Protein AF-H3C816-F1 (afdb_monomer)

Sequence (123 aa):
WTREAGAGLSIAVEGPSKAEIAFEDRKDGSSGVSYIVQEPGDYEVSIRFNDEHIPDSPFIVPVASPSDDARRLTVASLQESGLKVNQPASFAVSLNGAKGMIDAKVHSPSGALEECCITEIDQ

Foldseek 3Di:
DDPDPPFFKDKDKDDDFDWDKDWDDPVPPDIDIDIDGDDFAWIFIFMDGRNHGDPPPRDIDGGDDDDCQVVQKDKAQDDPDDDDPPDDRDIDIDSNPRDDDDFDWDQDPVRDIDGDDDDDDDD

Radius of gyration: 18.48 Å; Cα contacts (8 Å, |Δi|>4): 165; chains: 1; bounding box: 47×26×41 Å

Secondary structure (DSSP, 8-state):
------S-EEEEEESSS--EEEEEE-SSS-EEEEEE-SS-EEEEEEEEETTEEPTTPSEEEEEPPP-TTGGG-EEES--SS-PPTTS----EEE-TT--S----EEE-TTS-EEE--------

Mean predicted aligned error: 9.65 Å

pLDDT: mean 82.83, std 11.96, range [32.69, 95.44]

Structure (mmCIF, N/CA/C/O backbone):
data_AF-H3C816-F1
#
_entry.id   AF-H3C816-F1
#
loop_
_atom_site.group_PDB
_atom_site.id
_atom_site.type_symbol
_atom_site.label_atom_id
_atom_site.label_alt_id
_atom_site.label_comp_id
_atom_site.label_asym_id
_atom_site.label_entity_id
_atom_site.label_seq_id
_atom_site.pdbx_PDB_ins_code
_atom_site.Cartn_x
_atom_site.Cartn_y
_atom_site.Cartn_z
_atom_site.occupancy
_atom_site.B_iso_or_equiv
_atom_site.auth_seq_id
_atom_site.auth_comp_id
_atom_site.auth_asym_id
_atom_site.auth_atom_id
_atom_site.pdbx_PDB_model_num
ATOM 1 N N . TRP A 1 1 ? 25.636 14.702 -9.732 1.00 32.69 1 TRP A N 1
ATOM 2 C CA . TRP A 1 1 ? 26.264 13.882 -10.783 1.00 32.69 1 TRP A CA 1
ATOM 3 C C . TRP A 1 1 ? 26.479 12.485 -10.222 1.00 32.69 1 TRP A C 1
ATOM 5 O O . TRP A 1 1 ? 27.480 12.264 -9.557 1.00 32.69 1 TRP A O 1
ATOM 15 N N . THR A 1 2 ? 25.534 11.567 -10.420 1.00 41.78 2 THR A N 1
ATOM 16 C CA . THR A 1 2 ? 25.737 10.133 -10.163 1.00 41.78 2 THR A CA 1
ATOM 17 C C . THR A 1 2 ? 25.956 9.460 -11.507 1.00 41.78 2 THR A C 1
ATOM 19 O O . THR A 1 2 ? 25.047 9.257 -12.305 1.00 41.78 2 THR A O 1
ATOM 22 N N . ARG A 1 3 ? 27.239 9.263 -11.783 1.00 40.81 3 ARG A N 1
ATOM 23 C CA . ARG A 1 3 ? 27.804 8.674 -12.984 1.00 40.81 3 ARG A CA 1
ATOM 24 C C . ARG A 1 3 ? 27.809 7.158 -12.776 1.00 40.81 3 ARG A C 1
ATOM 26 O O . ARG A 1 3 ? 28.491 6.685 -11.878 1.00 40.81 3 ARG A O 1
ATOM 33 N N . GLU A 1 4 ? 27.023 6.459 -13.589 1.00 45.78 4 GLU A N 1
ATOM 34 C CA . GLU A 1 4 ? 27.225 5.053 -13.970 1.00 45.78 4 GLU A CA 1
ATOM 35 C C . GLU A 1 4 ? 27.201 4.016 -12.830 1.00 45.78 4 GLU A C 1
ATOM 37 O O . GLU A 1 4 ? 28.207 3.394 -12.506 1.00 45.78 4 GLU A O 1
ATOM 42 N N . ALA A 1 5 ? 26.009 3.750 -12.291 1.00 41.66 5 ALA A N 1
ATOM 43 C CA . ALA A 1 5 ? 25.658 2.393 -11.876 1.00 41.66 5 ALA A CA 1
ATOM 44 C C . ALA A 1 5 ? 24.838 1.790 -13.025 1.00 41.66 5 ALA A C 1
ATOM 46 O O . ALA A 1 5 ? 23.678 2.149 -13.222 1.00 41.66 5 ALA A O 1
ATOM 47 N N . GLY A 1 6 ? 25.477 0.975 -13.865 1.00 43.09 6 GLY A N 1
ATOM 48 C CA . GLY A 1 6 ? 24.766 0.205 -14.883 1.00 43.09 6 GLY A CA 1
ATOM 49 C C . GLY A 1 6 ? 23.752 -0.718 -14.210 1.00 43.09 6 GLY A C 1
ATOM 50 O O . GLY A 1 6 ? 24.102 -1.317 -13.202 1.00 43.09 6 GLY A O 1
ATOM 51 N N . ALA A 1 7 ? 22.535 -0.757 -14.765 1.00 61.28 7 ALA A N 1
ATOM 52 C CA . ALA A 1 7 ? 21.445 -1.713 -14.536 1.00 61.28 7 ALA A CA 1
ATOM 53 C C . ALA A 1 7 ? 21.276 -2.227 -13.091 1.00 61.28 7 ALA A C 1
ATOM 55 O O . ALA A 1 7 ? 22.078 -2.996 -12.577 1.00 61.28 7 ALA A O 1
ATOM 56 N N . GLY A 1 8 ? 20.190 -1.824 -12.434 1.00 68.19 8 GLY A N 1
ATOM 57 C CA . GLY A 1 8 ? 19.870 -2.331 -11.104 1.00 68.19 8 GLY A CA 1
ATOM 58 C C . GLY A 1 8 ? 18.395 -2.602 -10.976 1.00 68.19 8 GLY A C 1
ATOM 59 O O . GLY A 1 8 ? 17.994 -3.736 -11.129 1.00 68.19 8 GLY A O 1
ATOM 60 N N . LEU A 1 9 ? 17.587 -1.568 -10.751 1.00 77.19 9 LEU A N 1
ATOM 61 C CA . LEU A 1 9 ? 16.152 -1.689 -10.506 1.00 77.19 9 LEU A CA 1
ATOM 62 C C . LEU A 1 9 ? 15.382 -0.744 -11.440 1.00 77.19 9 LEU A C 1
ATOM 64 O O . LEU A 1 9 ? 15.696 0.445 -11.494 1.00 77.19 9 LEU A O 1
ATOM 68 N N . SER A 1 10 ? 14.387 -1.248 -12.167 1.00 85.06 10 SER A N 1
ATOM 69 C CA . SER A 1 10 ? 13.478 -0.448 -12.993 1.00 85.06 10 SER A CA 1
ATOM 70 C C . SER A 1 10 ? 12.028 -0.672 -12.579 1.00 85.06 10 SER A C 1
ATOM 72 O O . SER A 1 10 ? 11.651 -1.762 -12.148 1.00 85.06 10 SER A O 1
ATOM 74 N N . ILE A 1 11 ? 11.227 0.395 -12.656 1.00 86.88 11 ILE A N 1
ATOM 75 C CA . ILE A 1 11 ? 9.825 0.397 -12.235 1.00 86.88 11 ILE A CA 1
ATOM 76 C C . ILE A 1 11 ? 8.987 1.030 -13.335 1.00 86.88 11 ILE A C 1
ATOM 78 O O . ILE A 1 11 ? 9.298 2.128 -13.801 1.00 86.88 11 ILE A O 1
ATOM 82 N N . ALA A 1 12 ? 7.931 0.335 -13.735 1.00 90.38 12 ALA A N 1
ATOM 83 C CA . ALA A 1 12 ? 6.939 0.805 -14.686 1.00 90.38 12 ALA A CA 1
ATOM 84 C C . ALA A 1 12 ? 5.543 0.618 -14.091 1.00 90.38 12 ALA A C 1
ATOM 86 O O . ALA A 1 12 ? 5.283 -0.374 -13.414 1.00 90.38 12 ALA A O 1
ATOM 87 N N . VAL A 1 13 ? 4.664 1.585 -14.336 1.00 93.19 13 VAL A N 1
ATOM 88 C CA . VAL A 1 13 ? 3.260 1.527 -13.929 1.00 93.19 13 VAL A CA 1
ATOM 89 C C . VAL A 1 13 ? 2.422 1.725 -15.181 1.00 93.19 13 VAL A C 1
ATOM 91 O O . VAL A 1 13 ? 2.501 2.779 -15.816 1.00 93.19 13 VAL A O 1
ATOM 94 N N . GLU A 1 14 ? 1.651 0.708 -15.542 1.00 94.12 14 GLU A N 1
ATOM 95 C CA . GLU A 1 14 ? 0.775 0.697 -16.711 1.00 94.12 14 GLU A CA 1
ATOM 96 C C . GLU A 1 14 ? -0.680 0.594 -16.258 1.00 94.12 14 GLU A C 1
ATOM 98 O O . GLU A 1 14 ? -0.996 -0.124 -15.316 1.00 94.12 14 GLU A O 1
ATOM 103 N N . GLY A 1 15 ? -1.581 1.337 -16.894 1.00 94.62 15 GLY A N 1
ATOM 104 C CA . GLY A 1 15 ? -2.984 1.337 -16.501 1.00 94.62 15 GLY A CA 1
ATOM 105 C C . GLY A 1 15 ? -3.786 2.475 -17.132 1.00 94.62 15 GLY A C 1
ATOM 106 O O . GLY A 1 15 ? -3.315 3.102 -18.086 1.00 94.62 15 GLY A O 1
ATOM 107 N N . PRO A 1 16 ? -4.994 2.746 -16.604 1.00 94.50 16 PRO A N 1
ATOM 108 C CA . PRO A 1 16 ? -5.930 3.733 -17.148 1.00 94.50 16 PRO A CA 1
ATOM 109 C C . PRO A 1 16 ? -5.366 5.152 -17.284 1.00 94.50 16 PRO A C 1
ATOM 111 O O . PRO A 1 16 ? -5.675 5.850 -18.246 1.00 94.50 16 PRO A O 1
ATOM 114 N N . SER A 1 17 ? -4.498 5.574 -16.359 1.00 95.44 17 SER A N 1
ATOM 115 C CA . SER A 1 17 ? -3.859 6.892 -16.397 1.00 95.44 17 SER A CA 1
ATOM 116 C C . SER A 1 17 ? -2.346 6.819 -16.223 1.00 95.44 17 SER A C 1
ATOM 118 O O . SER A 1 17 ? -1.783 5.821 -15.776 1.00 95.44 17 SER A O 1
ATOM 120 N N . LYS A 1 18 ? -1.656 7.905 -16.580 1.00 91.38 18 LYS A N 1
ATOM 121 C CA . LYS A 1 18 ? -0.215 8.015 -16.350 1.00 91.38 18 LYS A CA 1
ATOM 122 C C . LYS A 1 18 ? 0.068 8.138 -14.851 1.00 91.38 18 LYS A C 1
ATOM 124 O O . LYS A 1 18 ? -0.491 9.013 -14.195 1.00 91.38 18 LYS A O 1
ATOM 129 N N . ALA A 1 19 ? 0.994 7.325 -14.350 1.00 91.75 19 ALA A N 1
ATOM 130 C CA . ALA A 1 19 ? 1.475 7.431 -12.980 1.00 91.75 19 ALA A CA 1
ATOM 131 C C . ALA A 1 19 ? 2.591 8.478 -12.831 1.00 91.75 19 ALA A C 1
ATOM 133 O O . ALA A 1 19 ? 3.506 8.569 -13.657 1.00 91.75 19 ALA A O 1
ATOM 134 N N . GLU A 1 20 ? 2.547 9.232 -11.738 1.00 91.06 20 GLU A N 1
ATOM 135 C CA . GLU A 1 20 ? 3.666 10.029 -11.240 1.00 91.06 20 GLU A CA 1
ATOM 136 C C . GLU A 1 20 ? 4.453 9.189 -10.237 1.00 91.06 20 GLU A C 1
ATOM 138 O O . GLU A 1 20 ? 3.911 8.814 -9.202 1.00 91.06 20 GLU A O 1
ATOM 143 N N . ILE A 1 21 ? 5.713 8.874 -10.548 1.00 87.31 21 ILE A N 1
ATOM 144 C CA . ILE A 1 21 ? 6.562 8.003 -9.723 1.00 87.31 21 ILE A CA 1
ATOM 145 C C . ILE A 1 21 ? 7.588 8.854 -8.976 1.00 87.31 21 ILE A C 1
ATOM 147 O O . ILE A 1 21 ? 8.296 9.659 -9.588 1.00 87.31 21 ILE A O 1
ATOM 151 N N . ALA A 1 22 ? 7.703 8.643 -7.668 1.00 85.19 22 ALA A N 1
ATOM 152 C CA . ALA A 1 22 ? 8.718 9.249 -6.821 1.00 85.19 22 ALA A CA 1
ATOM 153 C C . ALA A 1 22 ? 9.565 8.175 -6.129 1.00 85.19 22 ALA A C 1
ATOM 155 O O . ALA A 1 22 ? 9.068 7.128 -5.713 1.00 85.19 22 ALA A O 1
ATOM 156 N N . PHE A 1 23 ? 10.861 8.459 -6.007 1.00 82.38 23 PHE A N 1
ATOM 157 C CA . PHE A 1 23 ? 11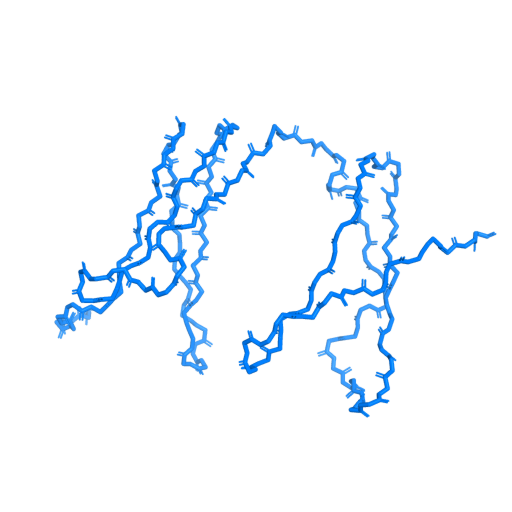.842 7.586 -5.371 1.00 82.38 23 PHE A CA 1
ATOM 158 C C . PHE A 1 23 ? 12.342 8.235 -4.082 1.00 82.38 23 PHE A C 1
ATOM 160 O O . PHE A 1 23 ? 12.716 9.409 -4.075 1.00 82.38 23 PHE A O 1
ATOM 167 N N . GLU A 1 24 ? 12.373 7.458 -3.007 1.00 81.19 24 GLU A N 1
ATOM 168 C CA . GLU A 1 24 ? 12.866 7.858 -1.695 1.00 81.19 24 GLU A CA 1
ATOM 169 C C . GLU A 1 24 ? 14.042 6.961 -1.295 1.00 81.19 24 GLU A C 1
ATOM 171 O O . GLU A 1 24 ? 13.892 5.753 -1.128 1.00 81.19 24 GLU A O 1
ATOM 176 N N . ASP A 1 25 ? 15.222 7.551 -1.111 1.00 76.06 25 ASP A N 1
ATOM 177 C CA . ASP A 1 25 ? 16.358 6.852 -0.507 1.00 76.06 25 ASP A CA 1
ATOM 178 C C . ASP A 1 25 ? 16.277 6.985 1.017 1.00 76.06 25 ASP A C 1
ATOM 180 O O . ASP A 1 25 ? 16.450 8.077 1.571 1.00 76.06 25 ASP A O 1
ATOM 184 N N . ARG A 1 26 ? 16.005 5.867 1.696 1.00 74.69 26 ARG A N 1
ATOM 185 C CA . ARG A 1 26 ? 15.808 5.825 3.150 1.00 74.69 26 ARG A CA 1
ATOM 186 C C . ARG A 1 26 ? 17.115 5.748 3.937 1.00 74.69 26 ARG A C 1
ATOM 188 O O . ARG A 1 26 ? 17.082 5.811 5.163 1.00 74.69 26 ARG A O 1
ATOM 195 N N . LYS A 1 27 ? 18.277 5.692 3.265 1.00 73.25 27 LYS A N 1
ATOM 196 C CA . LYS A 1 27 ? 19.628 5.667 3.871 1.00 73.25 27 LYS A CA 1
ATOM 197 C C . LYS A 1 27 ? 19.872 4.537 4.884 1.00 73.25 27 LYS A C 1
ATOM 199 O O . LYS A 1 27 ? 20.889 4.545 5.574 1.00 73.25 27 LYS A O 1
ATOM 204 N N . ASP A 1 28 ? 18.976 3.561 4.953 1.00 72.69 28 ASP A N 1
ATOM 205 C CA . ASP A 1 28 ? 19.058 2.340 5.759 1.00 72.69 28 ASP A CA 1
ATOM 206 C C . ASP A 1 28 ? 19.370 1.100 4.898 1.00 72.69 28 ASP A C 1
ATOM 208 O O . ASP A 1 28 ? 19.403 -0.022 5.396 1.00 72.69 28 ASP A O 1
ATOM 212 N N . GLY A 1 29 ? 19.628 1.310 3.602 1.00 65.62 29 GLY A N 1
ATOM 213 C CA . GLY A 1 29 ? 19.838 0.257 2.609 1.00 65.62 29 GLY A CA 1
ATOM 214 C C . GLY A 1 29 ? 18.573 -0.137 1.843 1.00 65.62 29 GLY A C 1
ATOM 215 O O . GLY A 1 29 ? 18.676 -0.923 0.904 1.00 65.62 29 GLY A O 1
ATOM 216 N N . SER A 1 30 ? 17.406 0.419 2.189 1.00 71.56 30 SER A N 1
ATOM 217 C CA . SER A 1 30 ? 16.159 0.271 1.435 1.00 71.56 30 SER A CA 1
ATOM 218 C C . SER A 1 30 ? 15.872 1.490 0.546 1.00 71.56 30 SER A C 1
ATOM 220 O O . SER A 1 30 ? 16.313 2.610 0.811 1.00 71.56 30 SER A O 1
ATOM 222 N N . SER A 1 31 ? 15.124 1.277 -0.538 1.00 72.38 31 SER A N 1
ATOM 223 C CA . SER A 1 31 ? 14.591 2.349 -1.387 1.00 72.38 31 SER A CA 1
ATOM 224 C C . SER A 1 31 ? 13.069 2.294 -1.366 1.00 72.38 31 SER A C 1
ATOM 226 O O . SER A 1 31 ? 12.473 1.263 -1.671 1.00 72.38 31 SER A O 1
ATOM 228 N N . GLY A 1 32 ? 12.442 3.401 -0.982 1.00 77.38 32 GLY A N 1
ATOM 229 C CA . GLY A 1 32 ? 11.005 3.603 -1.077 1.00 77.38 32 GLY A CA 1
ATOM 230 C C . GLY A 1 32 ? 10.621 4.071 -2.476 1.00 77.38 32 GLY A C 1
ATOM 231 O O . GLY A 1 32 ? 11.335 4.850 -3.107 1.00 77.38 32 GLY A O 1
ATOM 232 N N . VAL A 1 33 ? 9.480 3.602 -2.964 1.00 83.12 33 VAL A N 1
ATOM 233 C CA . VAL A 1 33 ? 8.908 4.035 -4.240 1.00 83.12 33 VAL A CA 1
ATOM 234 C C . VAL A 1 33 ? 7.441 4.324 -3.999 1.00 83.12 33 VAL A C 1
ATOM 236 O O . VAL A 1 33 ? 6.740 3.511 -3.397 1.00 83.12 33 VAL A O 1
ATOM 239 N N . SER A 1 34 ? 6.977 5.474 -4.465 1.00 86.31 34 SER A N 1
ATOM 240 C CA . SER A 1 34 ? 5.564 5.830 -4.460 1.00 86.31 34 SER A CA 1
ATOM 241 C C . SER A 1 34 ? 5.106 6.166 -5.871 1.00 86.31 34 SER A C 1
ATOM 243 O O . SER A 1 34 ? 5.875 6.667 -6.692 1.00 86.31 34 SER A O 1
ATOM 245 N N . TYR A 1 35 ? 3.845 5.860 -6.159 1.00 86.56 35 TYR A N 1
ATOM 246 C CA . TYR A 1 35 ? 3.188 6.225 -7.405 1.00 86.56 35 TYR A CA 1
ATOM 247 C C . TYR A 1 35 ? 1.850 6.897 -7.104 1.00 86.56 35 TYR A C 1
ATOM 249 O O . TYR A 1 35 ? 1.157 6.532 -6.153 1.00 86.56 35 TYR A O 1
ATOM 257 N N . ILE A 1 36 ? 1.492 7.887 -7.914 1.00 88.94 36 ILE A N 1
ATOM 258 C CA . ILE A 1 36 ? 0.205 8.582 -7.849 1.00 88.94 36 ILE A CA 1
ATOM 259 C C . ILE A 1 36 ? -0.459 8.473 -9.218 1.00 88.94 36 ILE A C 1
ATOM 261 O O . ILE A 1 36 ? 0.156 8.791 -10.233 1.00 88.94 36 ILE A O 1
ATOM 265 N N . VAL A 1 37 ? -1.714 8.027 -9.240 1.00 91.62 37 VAL A N 1
ATOM 266 C CA . VAL A 1 37 ? -2.542 7.885 -10.447 1.00 91.62 37 VAL A CA 1
ATOM 267 C C . VAL A 1 37 ? -3.853 8.651 -10.273 1.00 91.62 37 VAL A C 1
ATOM 269 O O . VAL A 1 37 ? -4.280 8.898 -9.145 1.00 91.62 37 VAL A O 1
ATOM 272 N N . GLN A 1 38 ? -4.476 9.060 -11.380 1.00 89.81 38 GLN A N 1
ATOM 273 C CA . GLN A 1 38 ? -5.645 9.954 -11.352 1.00 89.81 38 GLN A CA 1
ATOM 274 C C . GLN A 1 38 ? -6.964 9.247 -11.669 1.00 89.81 38 GLN A C 1
ATOM 276 O O . GLN A 1 38 ? -8.016 9.701 -11.219 1.00 89.81 38 GLN A O 1
ATOM 281 N N . GLU A 1 39 ? -6.921 8.146 -12.421 1.00 93.00 39 GLU A N 1
ATOM 282 C CA . GLU A 1 39 ? -8.125 7.423 -12.834 1.00 93.00 39 GLU A CA 1
ATOM 283 C C . GLU A 1 39 ? -8.285 6.084 -12.100 1.00 93.00 39 GLU A C 1
ATOM 285 O O . GLU A 1 39 ? -7.295 5.373 -11.912 1.00 93.00 39 GLU A O 1
ATOM 290 N N . PRO A 1 40 ? -9.513 5.706 -11.706 1.00 92.56 40 PRO A N 1
ATOM 291 C CA . PRO A 1 40 ? -9.793 4.387 -11.146 1.00 92.56 40 PRO A CA 1
ATOM 292 C C . PRO A 1 40 ? -9.591 3.264 -12.168 1.00 92.56 40 PRO A C 1
ATOM 294 O O . PRO A 1 40 ? -9.810 3.451 -13.364 1.00 92.56 40 PRO A O 1
ATOM 297 N N . GLY A 1 41 ? -9.250 2.078 -11.677 1.00 94.25 41 GLY A N 1
ATOM 298 C CA . GLY A 1 41 ? -9.078 0.858 -12.462 1.00 94.25 41 GLY A CA 1
ATOM 299 C C . GLY A 1 41 ? -7.870 0.050 -12.005 1.00 94.25 41 GLY A C 1
ATOM 300 O O . GLY A 1 41 ? -7.218 0.394 -11.021 1.00 94.25 41 GLY A O 1
ATOM 301 N N . ASP A 1 42 ? -7.590 -1.034 -12.718 1.00 95.31 42 ASP A N 1
ATOM 302 C CA . ASP A 1 42 ? -6.477 -1.921 -12.394 1.00 95.31 42 ASP A CA 1
ATOM 303 C C . ASP A 1 42 ? -5.184 -1.401 -13.027 1.00 95.31 42 ASP A C 1
ATOM 305 O O . ASP A 1 42 ? -5.127 -1.141 -14.231 1.00 95.31 42 ASP A O 1
ATOM 309 N N . TYR A 1 43 ? -4.149 -1.248 -12.205 1.00 94.62 43 TYR A N 1
ATOM 310 C CA . TYR A 1 43 ? -2.810 -0.850 -12.626 1.00 94.62 43 TYR A CA 1
ATOM 311 C C . TYR A 1 43 ? -1.848 -2.022 -12.495 1.00 94.62 43 TYR A C 1
ATOM 313 O O . TYR A 1 43 ? -1.842 -2.722 -11.486 1.00 94.62 43 TYR A O 1
ATOM 321 N N . GLU A 1 44 ? -0.995 -2.205 -13.491 1.00 94.69 44 GLU A N 1
ATOM 322 C CA . GLU A 1 44 ? 0.108 -3.150 -13.459 1.00 94.69 44 GLU A CA 1
ATOM 323 C C . GLU A 1 44 ? 1.393 -2.423 -13.046 1.00 94.69 44 GLU A C 1
ATOM 325 O O . GLU A 1 44 ? 1.894 -1.550 -13.757 1.00 94.69 44 GLU A O 1
ATOM 330 N N . VAL A 1 45 ? 1.941 -2.784 -11.887 1.00 92.69 45 VAL A N 1
ATOM 331 C CA . VAL A 1 45 ? 3.219 -2.274 -11.386 1.00 92.69 45 VAL A CA 1
ATOM 332 C C . VAL A 1 45 ? 4.297 -3.320 -11.651 1.00 92.69 45 VAL A C 1
ATOM 334 O O . VAL A 1 45 ? 4.406 -4.333 -10.963 1.00 92.69 45 VAL A O 1
ATOM 337 N N . SER A 1 46 ? 5.121 -3.061 -12.657 1.00 91.06 46 SER A N 1
ATOM 338 C CA . SER A 1 46 ? 6.257 -3.890 -13.039 1.00 91.06 46 SER A CA 1
ATOM 339 C C . SER A 1 46 ? 7.523 -3.413 -12.335 1.00 91.06 46 SER A C 1
ATOM 341 O O . SER A 1 46 ? 7.983 -2.299 -12.572 1.00 91.06 46 SER A O 1
ATOM 343 N N . ILE A 1 47 ? 8.122 -4.275 -11.517 1.00 89.12 47 ILE A N 1
ATOM 344 C CA . ILE A 1 47 ? 9.443 -4.067 -10.908 1.00 89.12 47 ILE A CA 1
ATOM 345 C C . ILE A 1 47 ? 10.419 -5.088 -11.496 1.00 89.12 47 ILE A C 1
ATOM 347 O O . ILE A 1 47 ? 10.147 -6.293 -11.466 1.00 89.12 47 ILE A O 1
ATOM 351 N N . ARG A 1 48 ? 11.546 -4.623 -12.041 1.00 87.38 48 ARG A N 1
ATOM 352 C CA . ARG A 1 48 ? 12.571 -5.482 -12.648 1.00 87.38 48 ARG A CA 1
ATOM 353 C C . ARG A 1 48 ? 13.948 -5.205 -12.069 1.00 87.38 48 ARG A C 1
ATOM 355 O O . ARG A 1 48 ? 14.300 -4.045 -11.871 1.00 87.38 48 ARG A O 1
ATOM 362 N N . PHE A 1 49 ? 14.730 -6.256 -11.845 1.00 84.94 49 PHE A N 1
ATOM 363 C CA . PHE A 1 49 ? 16.146 -6.181 -11.522 1.00 84.94 49 PHE A CA 1
ATOM 364 C C . PHE A 1 49 ? 16.975 -6.748 -12.681 1.00 84.94 49 PHE A C 1
ATOM 366 O O . PHE A 1 49 ? 16.728 -7.871 -13.103 1.00 84.94 49 PHE A O 1
ATOM 373 N N . ASN A 1 50 ? 17.932 -5.986 -13.224 1.00 86.81 50 ASN A N 1
ATOM 374 C CA . ASN A 1 50 ? 18.678 -6.367 -14.441 1.00 86.81 50 ASN A CA 1
ATOM 375 C C . ASN A 1 50 ? 17.776 -6.803 -15.615 1.00 86.81 50 ASN A C 1
ATOM 377 O O . ASN A 1 50 ? 18.025 -7.822 -16.252 1.00 86.81 50 ASN A O 1
ATOM 381 N N . ASP A 1 51 ? 16.711 -6.038 -15.873 1.00 85.81 51 ASP A N 1
ATOM 382 C CA . ASP A 1 51 ? 15.693 -6.313 -16.902 1.00 85.81 51 ASP A CA 1
ATOM 383 C C . ASP A 1 51 ? 14.866 -7.602 -16.694 1.00 85.81 51 ASP A C 1
ATOM 385 O O . ASP A 1 51 ? 14.000 -7.915 -17.510 1.00 85.81 51 ASP A O 1
ATOM 389 N N . GLU A 1 52 ? 15.040 -8.303 -15.570 1.00 87.94 52 GLU A N 1
ATOM 390 C CA . GLU A 1 52 ? 14.254 -9.476 -15.176 1.00 87.94 52 GLU A CA 1
ATOM 391 C C . GLU A 1 52 ? 13.239 -9.118 -14.083 1.00 87.94 52 GLU A C 1
ATOM 393 O O . GLU A 1 52 ? 13.538 -8.338 -13.182 1.00 87.94 52 GLU A O 1
ATOM 398 N N . HIS A 1 53 ? 12.023 -9.666 -14.140 1.00 87.12 53 HIS A N 1
ATOM 399 C CA . HIS A 1 53 ? 11.033 -9.441 -13.084 1.00 87.12 53 HIS A CA 1
ATOM 400 C C . HIS A 1 53 ? 11.529 -10.002 -11.749 1.00 87.12 53 HIS A C 1
ATOM 402 O O . HIS A 1 53 ? 11.999 -11.136 -11.668 1.00 87.12 53 HIS A O 1
ATOM 408 N N . ILE A 1 54 ? 11.386 -9.209 -10.687 1.00 86.94 54 ILE A N 1
ATOM 409 C CA . ILE A 1 54 ? 11.534 -9.744 -9.331 1.00 86.94 54 ILE A CA 1
ATOM 410 C C . ILE A 1 54 ? 10.384 -10.730 -9.041 1.00 86.94 54 ILE A C 1
ATOM 412 O O . ILE A 1 54 ? 9.363 -10.687 -9.733 1.00 86.94 54 ILE A O 1
ATOM 416 N N . PRO A 1 55 ? 10.494 -11.593 -8.016 1.00 87.31 55 PRO A N 1
ATOM 417 C CA . PRO A 1 55 ? 9.362 -12.402 -7.575 1.00 87.31 55 PRO A CA 1
ATOM 418 C C . PRO A 1 55 ? 8.104 -11.551 -7.351 1.00 87.31 55 PRO A C 1
ATOM 420 O O . PRO A 1 55 ? 8.196 -10.419 -6.877 1.00 87.31 55 PRO A O 1
ATOM 423 N N . ASP A 1 56 ? 6.951 -12.100 -7.733 1.00 87.06 56 ASP A N 1
ATOM 424 C CA . ASP A 1 56 ? 5.616 -11.481 -7.653 1.00 87.06 56 ASP A CA 1
ATOM 425 C C . ASP A 1 56 ? 5.379 -10.256 -8.557 1.00 87.06 56 ASP A C 1
ATOM 427 O O . ASP A 1 56 ? 4.257 -9.762 -8.644 1.00 87.06 56 ASP A O 1
ATOM 431 N N . SER A 1 57 ? 6.396 -9.804 -9.294 1.00 88.88 57 SER A N 1
ATOM 432 C CA . SER A 1 57 ? 6.243 -8.809 -10.352 1.00 88.88 57 SER A CA 1
ATOM 433 C C . SER A 1 57 ? 5.767 -9.480 -11.653 1.00 88.88 57 SER A C 1
ATOM 435 O O . SER A 1 57 ? 6.342 -10.494 -12.057 1.00 88.88 57 SER A O 1
ATOM 437 N N . PRO A 1 58 ? 4.791 -8.901 -12.374 1.00 91.94 58 PRO A N 1
ATOM 438 C CA . PRO A 1 58 ? 4.138 -7.629 -12.078 1.00 91.94 58 PRO A CA 1
ATOM 439 C C . PRO A 1 58 ? 3.029 -7.731 -11.018 1.00 91.94 58 PRO A C 1
ATOM 441 O O . PRO A 1 58 ? 2.310 -8.724 -10.930 1.00 91.94 58 PRO A O 1
ATOM 444 N N . PHE A 1 59 ? 2.846 -6.648 -10.264 1.00 91.25 59 PHE A N 1
ATOM 445 C CA . PHE A 1 59 ? 1.802 -6.525 -9.249 1.00 91.25 59 PHE A CA 1
ATOM 446 C C . PHE A 1 59 ? 0.552 -5.874 -9.842 1.00 91.25 59 PHE A C 1
ATOM 448 O O . PHE A 1 59 ? 0.641 -4.796 -10.427 1.00 91.25 59 PHE A O 1
ATOM 455 N N . ILE A 1 60 ? -0.618 -6.484 -9.640 1.00 92.50 60 ILE A N 1
ATOM 456 C CA . ILE A 1 60 ? -1.901 -5.878 -10.015 1.00 92.50 60 ILE A CA 1
ATOM 457 C C . ILE A 1 60 ? -2.442 -5.073 -8.833 1.00 92.50 60 ILE A C 1
ATOM 459 O O . ILE A 1 60 ? -2.703 -5.620 -7.761 1.00 92.50 60 ILE A O 1
ATOM 463 N N . VAL A 1 61 ? -2.613 -3.771 -9.041 1.00 91.69 61 VAL A N 1
ATOM 464 C CA . VAL A 1 61 ? -3.065 -2.807 -8.039 1.00 91.69 61 VAL A CA 1
ATOM 465 C C . VAL A 1 61 ? -4.416 -2.227 -8.467 1.00 91.69 61 VAL A C 1
ATOM 467 O O . VAL A 1 61 ? -4.458 -1.351 -9.334 1.00 91.69 61 VAL A O 1
ATOM 470 N N . PRO A 1 62 ? -5.528 -2.669 -7.858 1.00 90.88 62 PRO A N 1
ATOM 471 C CA . PRO A 1 62 ? -6.831 -2.069 -8.095 1.00 90.88 62 PRO A CA 1
ATOM 472 C C . PRO A 1 62 ? -6.914 -0.701 -7.412 1.00 90.88 62 PRO A C 1
ATOM 474 O O . PRO A 1 62 ? -6.772 -0.580 -6.193 1.00 90.88 62 PRO A O 1
ATOM 477 N N . VAL A 1 63 ? -7.182 0.343 -8.191 1.00 90.19 63 VAL A N 1
ATOM 478 C CA . VAL A 1 63 ? -7.389 1.706 -7.695 1.00 90.19 63 VAL A CA 1
ATOM 479 C C . VAL A 1 63 ? -8.872 2.034 -7.760 1.00 90.19 63 VAL A C 1
ATOM 481 O O . VAL A 1 63 ? -9.472 2.114 -8.831 1.00 90.19 63 VAL A O 1
ATOM 484 N N . ALA A 1 64 ? -9.477 2.223 -6.591 1.00 86.00 64 ALA A N 1
ATOM 485 C CA . ALA A 1 64 ? -10.883 2.583 -6.481 1.00 86.00 64 ALA A CA 1
ATOM 486 C C . ALA A 1 64 ? -11.119 4.074 -6.768 1.00 86.00 64 ALA A C 1
ATOM 488 O O . ALA A 1 64 ? -10.224 4.910 -6.628 1.00 86.00 64 ALA A O 1
ATOM 489 N N . SER A 1 65 ? -12.363 4.415 -7.112 1.00 83.94 65 SER A N 1
ATOM 490 C CA . SER A 1 65 ? -12.805 5.809 -7.178 1.00 83.94 65 SER A CA 1
ATOM 491 C C . SER A 1 65 ? -12.528 6.532 -5.860 1.00 83.94 65 SER A C 1
ATOM 493 O O . SER A 1 65 ? -12.775 5.950 -4.798 1.00 83.94 65 SER A O 1
ATOM 495 N N . PRO A 1 66 ? -12.063 7.797 -5.900 1.00 73.69 66 PRO A N 1
ATOM 496 C CA . PRO A 1 66 ? -11.858 8.577 -4.691 1.00 73.69 66 PRO A CA 1
ATOM 497 C C . PRO A 1 66 ? -13.123 8.574 -3.831 1.00 73.69 66 PRO A C 1
ATOM 499 O O . PRO A 1 66 ? -14.198 8.957 -4.291 1.00 73.69 66 PRO A O 1
ATOM 502 N N . SER A 1 67 ? -12.985 8.140 -2.581 1.00 72.81 67 SER A N 1
ATOM 503 C CA . SER A 1 67 ? -14.006 8.292 -1.551 1.00 72.81 67 SER A CA 1
ATOM 504 C C . SER A 1 67 ? -13.442 9.163 -0.439 1.00 72.81 67 SER A C 1
ATOM 506 O O . SER A 1 67 ? -12.311 8.958 0.009 1.00 72.81 67 SER A O 1
ATOM 508 N N . ASP A 1 68 ? -14.239 10.118 0.035 1.00 74.38 68 ASP A N 1
ATOM 509 C CA . ASP A 1 68 ? -13.884 10.912 1.211 1.00 74.38 68 ASP A CA 1
ATOM 510 C C . ASP A 1 68 ? -13.877 10.069 2.496 1.00 74.38 68 ASP A C 1
ATOM 512 O O . ASP A 1 68 ? -13.357 10.519 3.514 1.00 74.38 68 ASP A O 1
ATOM 516 N N . ASP A 1 69 ? -14.397 8.836 2.463 1.00 78.50 69 ASP A N 1
ATOM 517 C CA . ASP A 1 69 ? -14.507 7.966 3.635 1.00 78.50 69 ASP A CA 1
ATOM 518 C C . ASP A 1 69 ? -13.142 7.611 4.238 1.00 78.50 69 ASP A C 1
ATOM 520 O O . ASP A 1 69 ? -12.955 7.749 5.446 1.00 78.50 69 ASP A O 1
ATOM 524 N N . ALA A 1 70 ? -12.149 7.246 3.421 1.00 76.62 70 ALA A N 1
ATOM 525 C CA . ALA A 1 70 ? -10.828 6.856 3.926 1.00 76.62 70 ALA A CA 1
ATOM 526 C C . ALA A 1 70 ? -10.124 7.994 4.691 1.00 76.62 70 ALA A C 1
ATOM 528 O O . ALA A 1 70 ? -9.410 7.751 5.661 1.00 76.62 70 ALA A O 1
ATOM 529 N N . ARG A 1 71 ? -10.365 9.254 4.303 1.00 81.12 71 ARG A N 1
ATOM 530 C CA . ARG A 1 71 ? -9.778 10.434 4.963 1.00 81.12 71 ARG A CA 1
ATOM 531 C C . ARG A 1 71 ? -10.389 10.734 6.328 1.00 81.12 71 ARG A C 1
ATOM 533 O O . ARG A 1 71 ? -9.841 11.543 7.071 1.00 81.12 71 ARG A O 1
ATOM 540 N N . ARG A 1 72 ? -11.528 10.123 6.655 1.00 86.00 72 ARG A N 1
ATOM 541 C CA . ARG A 1 72 ? -12.210 10.318 7.939 1.00 86.00 72 ARG A CA 1
ATOM 542 C C . ARG A 1 72 ? -11.621 9.430 9.026 1.00 86.00 72 ARG A C 1
ATOM 544 O O . ARG A 1 72 ? -11.854 9.710 10.195 1.00 86.00 72 ARG A O 1
ATOM 551 N N . LEU A 1 73 ? -10.868 8.391 8.669 1.00 88.81 73 LEU A N 1
ATOM 552 C CA . LEU A 1 73 ? -10.307 7.447 9.628 1.00 88.81 73 LEU A CA 1
ATOM 553 C C . LEU A 1 73 ? -9.297 8.132 10.557 1.00 88.81 73 LEU A C 1
ATOM 555 O O . LEU A 1 73 ? -8.423 8.869 10.104 1.00 88.81 73 LEU A O 1
ATOM 559 N N . THR A 1 74 ? -9.383 7.859 11.858 1.00 89.69 74 THR A N 1
ATOM 560 C CA . THR A 1 74 ? -8.368 8.289 12.834 1.00 89.69 74 THR A CA 1
ATOM 561 C C . THR A 1 74 ? -7.799 7.089 13.568 1.00 89.69 74 THR A C 1
ATOM 563 O O . THR A 1 74 ? -8.558 6.277 14.094 1.00 89.69 74 THR A O 1
ATOM 566 N N . VAL A 1 75 ? -6.471 7.011 13.644 1.00 91.31 75 VAL A N 1
ATOM 567 C CA . VAL A 1 75 ? -5.752 5.972 14.388 1.00 91.31 75 VAL A CA 1
ATOM 568 C C . VAL A 1 75 ? -5.332 6.526 15.747 1.00 91.31 75 VAL A C 1
ATOM 570 O O . VAL A 1 75 ? -4.760 7.612 15.827 1.00 91.31 75 VAL A O 1
ATOM 573 N N . ALA A 1 76 ? -5.606 5.784 16.816 1.00 89.88 76 ALA A N 1
ATOM 574 C CA . ALA A 1 76 ? -5.225 6.123 18.182 1.00 89.88 76 ALA A CA 1
ATOM 575 C C . ALA A 1 76 ? -4.393 5.000 18.812 1.00 89.88 76 ALA A C 1
ATOM 577 O O . ALA A 1 76 ? -4.586 3.822 18.516 1.00 89.88 76 ALA A O 1
ATOM 578 N N . SER A 1 77 ? -3.487 5.371 19.719 1.00 88.25 77 SER A N 1
ATOM 579 C CA . SER A 1 77 ? -2.651 4.438 20.494 1.00 88.25 77 SER A CA 1
ATOM 580 C C . SER A 1 77 ? -1.696 3.561 19.671 1.00 88.25 77 SER A C 1
ATOM 582 O O . SER A 1 77 ? -1.204 2.555 20.177 1.00 88.25 77 SER A O 1
ATOM 584 N N . LEU A 1 78 ? -1.381 3.947 18.430 1.00 88.06 78 LEU A N 1
ATOM 585 C CA . LEU A 1 78 ? -0.313 3.305 17.666 1.00 88.06 78 LEU A CA 1
ATOM 586 C C . LEU A 1 78 ? 1.045 3.701 18.260 1.00 88.06 78 LEU A C 1
ATOM 588 O O . LEU A 1 78 ? 1.413 4.874 18.256 1.00 88.06 78 LEU A O 1
ATOM 592 N N . GLN A 1 79 ? 1.776 2.729 18.806 1.00 85.44 79 GLN A N 1
ATOM 593 C CA . GLN A 1 79 ? 3.081 2.983 19.413 1.00 85.44 79 GLN A CA 1
ATOM 594 C C . GLN A 1 79 ? 4.190 2.958 18.357 1.00 85.44 79 GLN A C 1
ATOM 596 O O . GLN A 1 79 ? 4.414 1.935 17.718 1.00 85.44 79 GLN A O 1
ATOM 601 N N . GLU A 1 80 ? 4.926 4.063 18.224 1.00 84.31 80 GLU A N 1
ATOM 602 C CA . GLU A 1 80 ? 6.087 4.168 17.321 1.00 84.31 80 GLU A CA 1
ATOM 603 C C . GLU A 1 80 ? 7.342 3.471 17.876 1.00 84.31 80 GLU A C 1
ATOM 605 O O . GLU A 1 80 ? 8.273 3.152 17.141 1.00 84.31 80 GLU A O 1
ATOM 610 N N . SER A 1 81 ? 7.392 3.240 19.191 1.00 84.81 81 SER A N 1
ATOM 611 C CA . SER A 1 81 ? 8.496 2.552 19.864 1.00 84.81 81 SER A CA 1
ATOM 612 C C . SER A 1 81 ? 8.031 1.892 21.165 1.00 84.81 81 SER A C 1
ATOM 614 O O . SER A 1 81 ? 6.936 2.160 21.656 1.00 84.81 81 SER A O 1
ATOM 616 N N . GLY A 1 82 ? 8.867 1.018 21.735 1.00 83.31 82 GLY A N 1
ATOM 617 C CA . GLY A 1 82 ? 8.594 0.384 23.032 1.00 83.31 82 GLY A CA 1
ATOM 618 C C . GLY A 1 82 ? 7.711 -0.868 22.976 1.00 83.31 82 GLY A C 1
ATOM 619 O O . GLY A 1 82 ? 7.345 -1.398 24.027 1.00 83.31 82 GLY A O 1
ATOM 620 N N . LEU A 1 83 ? 7.416 -1.371 21.774 1.00 86.44 83 LEU A N 1
ATOM 621 C CA . LEU A 1 83 ? 6.750 -2.657 21.583 1.00 86.44 83 LEU A CA 1
ATOM 622 C C . LEU A 1 83 ? 7.597 -3.793 22.170 1.00 86.44 83 LEU A C 1
ATOM 624 O O . LEU A 1 83 ? 8.815 -3.850 21.987 1.00 86.44 83 LEU A O 1
ATOM 628 N N . LYS A 1 84 ? 6.945 -4.704 22.897 1.00 87.06 84 LYS A N 1
ATOM 629 C CA . LYS A 1 84 ? 7.599 -5.843 23.549 1.00 87.06 84 LYS A CA 1
ATOM 630 C C . LYS A 1 84 ? 7.411 -7.101 22.715 1.00 87.06 84 LYS A C 1
ATOM 632 O O . LYS A 1 84 ? 6.296 -7.434 22.328 1.00 87.06 84 LYS A O 1
ATOM 637 N N . VAL A 1 85 ? 8.503 -7.832 22.508 1.00 85.44 85 VAL A N 1
ATOM 638 C CA . VAL A 1 85 ? 8.475 -9.137 21.837 1.00 85.44 85 VAL A CA 1
ATOM 639 C C . VAL A 1 85 ? 7.527 -10.082 22.584 1.00 85.44 85 VAL A C 1
ATOM 641 O O . VAL A 1 85 ? 7.539 -10.122 23.817 1.00 85.44 85 VAL A O 1
ATOM 644 N N . ASN A 1 86 ? 6.724 -10.843 21.836 1.00 84.94 86 ASN A N 1
ATOM 645 C CA . ASN A 1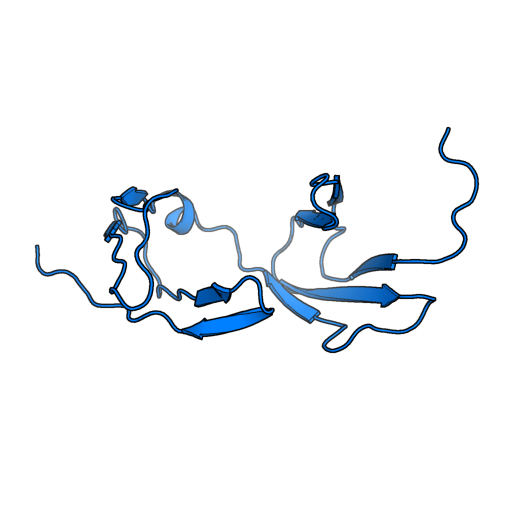 86 ? 5.711 -11.772 22.352 1.00 84.94 86 ASN A CA 1
ATOM 646 C C . ASN A 1 86 ? 4.609 -11.126 23.214 1.00 84.94 86 ASN A C 1
ATOM 648 O O . ASN A 1 86 ? 3.936 -11.833 23.963 1.00 84.94 86 ASN A O 1
ATOM 652 N N . GLN A 1 87 ? 4.408 -9.807 23.130 1.00 87.88 87 GLN A N 1
ATOM 653 C CA . GLN A 1 87 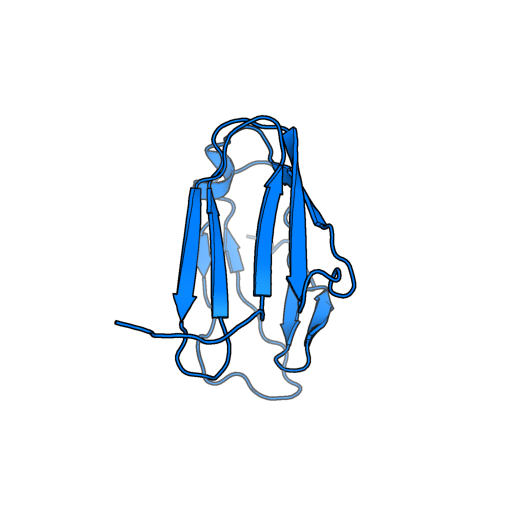? 3.229 -9.162 23.704 1.00 87.88 87 GLN A CA 1
ATOM 654 C C . GLN A 1 87 ? 2.318 -8.618 22.604 1.00 87.88 87 GLN A C 1
ATOM 656 O O . GLN A 1 87 ? 2.822 -7.999 21.665 1.00 87.88 87 GLN A O 1
ATOM 661 N N . PRO A 1 88 ? 0.991 -8.806 22.721 1.00 84.94 88 PRO A N 1
ATOM 662 C CA . PRO A 1 88 ? 0.044 -8.171 21.819 1.00 84.94 88 PRO A CA 1
ATOM 663 C C . PRO A 1 88 ? 0.208 -6.651 21.837 1.00 84.94 88 PRO A C 1
ATOM 665 O O . PRO A 1 88 ? 0.261 -6.033 22.902 1.00 84.94 88 PRO A O 1
ATOM 668 N N . ALA A 1 89 ? 0.262 -6.060 20.649 1.00 88.31 89 ALA A N 1
ATOM 669 C CA . ALA A 1 89 ? 0.178 -4.625 20.450 1.00 88.31 89 ALA A CA 1
ATOM 670 C C . ALA A 1 89 ? -1.193 -4.304 19.858 1.00 88.31 89 ALA A C 1
ATOM 672 O O . ALA A 1 89 ? -1.611 -4.934 18.888 1.00 88.31 89 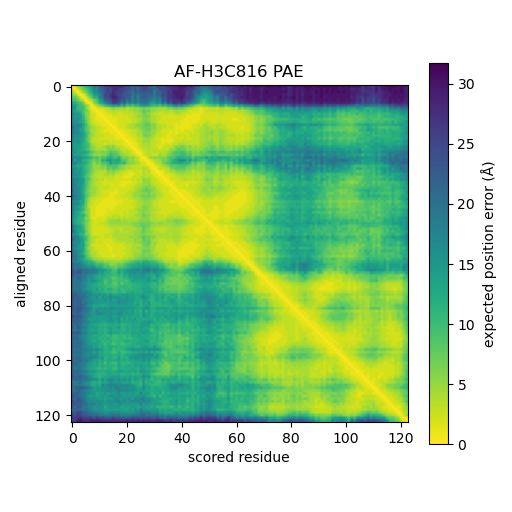ALA A O 1
ATOM 673 N N . SER A 1 90 ? -1.896 -3.337 20.440 1.00 89.56 90 SER A N 1
ATOM 674 C CA . SER A 1 90 ? -3.232 -2.944 19.994 1.00 89.56 90 SER A CA 1
ATOM 675 C C . SER A 1 90 ? -3.291 -1.443 19.768 1.00 89.56 90 SER A C 1
ATOM 677 O O . SER A 1 90 ? -2.764 -0.664 20.561 1.00 89.56 90 SER A O 1
ATOM 679 N N . PHE A 1 91 ? -3.969 -1.048 18.698 1.00 90.88 91 PHE A N 1
ATOM 680 C CA . PHE A 1 91 ? -4.311 0.333 18.391 1.00 90.88 91 PHE A CA 1
ATOM 681 C C . PHE A 1 91 ? -5.783 0.390 17.982 1.00 90.88 91 PHE A C 1
ATOM 683 O O . PHE A 1 91 ? -6.360 -0.614 17.565 1.00 90.88 91 PHE A O 1
ATOM 690 N N . ALA A 1 92 ? -6.398 1.556 18.135 1.00 91.12 92 ALA A N 1
ATOM 691 C CA . ALA A 1 92 ? -7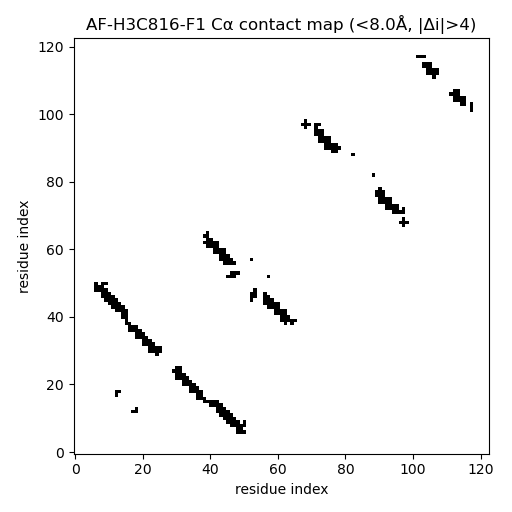.797 1.763 17.787 1.00 91.12 92 ALA A CA 1
ATOM 692 C C . ALA A 1 92 ? -7.902 2.533 16.470 1.00 91.12 92 ALA A C 1
ATOM 694 O O . ALA A 1 92 ? -7.129 3.460 16.223 1.00 91.12 92 ALA A O 1
ATOM 695 N N . VAL A 1 93 ? -8.882 2.168 15.646 1.00 90.88 93 VAL A N 1
ATOM 696 C CA . VAL A 1 93 ? -9.222 2.880 14.411 1.00 90.88 93 VAL A CA 1
ATOM 697 C C . VAL A 1 93 ? -10.666 3.349 14.521 1.00 90.88 93 VAL A C 1
ATOM 699 O O . VAL A 1 93 ? -11.580 2.533 14.600 1.00 90.88 93 VAL A O 1
ATOM 702 N N . SER A 1 94 ? -10.885 4.662 14.517 1.00 90.50 94 SER A N 1
ATOM 703 C CA . SER A 1 94 ? -12.233 5.235 14.484 1.00 90.50 94 SER A CA 1
ATOM 704 C C . SER A 1 94 ? -12.634 5.527 13.046 1.00 90.50 94 SER A C 1
ATOM 706 O O . SER A 1 94 ? -11.939 6.262 12.344 1.00 90.50 94 SER A O 1
ATOM 708 N N . LEU A 1 95 ? -13.785 4.997 12.627 1.00 88.12 95 LEU A N 1
ATOM 709 C CA . LEU A 1 95 ? -14.315 5.199 11.276 1.00 88.12 95 LEU A CA 1
ATOM 710 C C . LEU A 1 95 ? -14.827 6.629 11.033 1.00 88.12 95 LEU A C 1
ATOM 712 O O . LEU A 1 95 ? -14.873 7.081 9.896 1.00 88.12 95 LEU A O 1
ATOM 716 N N . ASN A 1 96 ? -15.247 7.351 12.078 1.00 89.00 96 ASN A N 1
ATOM 717 C CA . ASN A 1 96 ? -15.788 8.720 11.990 1.00 89.00 96 ASN A CA 1
ATOM 718 C C . ASN A 1 96 ? -16.857 8.902 10.883 1.00 89.00 96 ASN A C 1
ATOM 720 O O . ASN A 1 96 ? -16.930 9.929 10.194 1.00 89.00 96 ASN A O 1
ATOM 724 N N . GLY A 1 97 ? -17.699 7.877 10.712 1.00 84.31 97 GLY A N 1
ATOM 725 C CA . GLY A 1 97 ? -18.770 7.827 9.715 1.00 84.31 97 GLY A CA 1
ATOM 726 C C . GLY A 1 97 ? -18.360 7.313 8.330 1.00 84.31 97 GLY A C 1
ATOM 727 O O . GLY A 1 97 ? -19.226 7.262 7.459 1.00 84.31 97 GLY A O 1
ATOM 728 N N . ALA A 1 98 ? -17.094 6.932 8.129 1.00 85.94 98 ALA A N 1
ATOM 729 C CA . ALA A 1 98 ? -16.638 6.212 6.944 1.00 85.94 98 ALA A CA 1
ATOM 730 C C . ALA A 1 98 ? -17.378 4.879 6.795 1.00 85.94 98 ALA A C 1
ATOM 732 O O . ALA A 1 98 ? -17.627 4.180 7.781 1.00 85.94 98 ALA A O 1
ATOM 733 N N . LYS A 1 99 ? -17.709 4.521 5.555 1.00 82.12 99 LYS A N 1
ATOM 734 C CA . LYS A 1 99 ? -18.313 3.233 5.208 1.00 82.12 99 LYS A CA 1
ATOM 735 C C . LYS A 1 99 ? -17.282 2.349 4.512 1.00 82.12 99 LYS A C 1
ATOM 737 O O . LYS A 1 99 ? -16.396 2.850 3.828 1.00 82.12 99 LYS A O 1
ATOM 742 N N . GLY A 1 100 ? -17.431 1.036 4.649 1.00 80.81 100 GLY A N 1
ATOM 743 C CA . GLY A 1 100 ? -16.569 0.054 3.992 1.00 80.81 100 GLY A CA 1
ATOM 744 C C . GLY A 1 100 ? -16.113 -1.046 4.941 1.00 80.81 100 GLY A C 1
ATOM 745 O O . GLY A 1 100 ? -16.608 -1.155 6.061 1.00 80.81 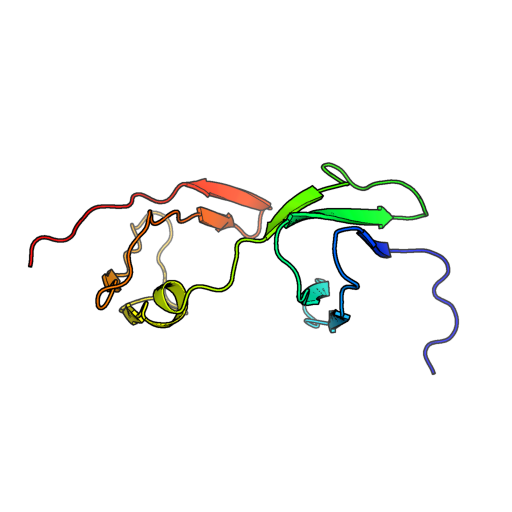100 GLY A O 1
ATOM 746 N N . MET A 1 101 ? -15.177 -1.865 4.466 1.00 81.44 101 MET A N 1
ATOM 747 C CA . MET A 1 101 ? -14.515 -2.905 5.254 1.00 81.44 101 MET A CA 1
ATOM 748 C C . ME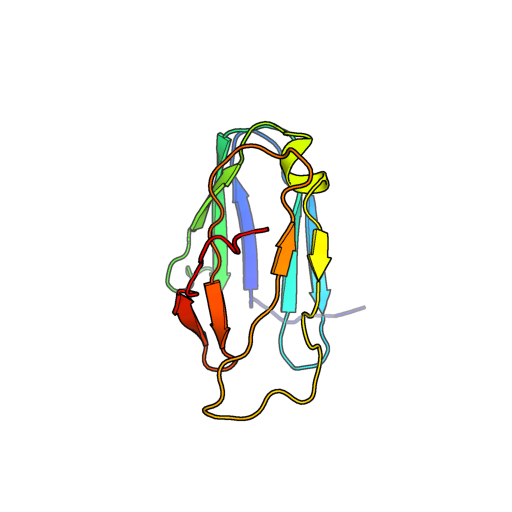T A 1 101 ? -13.106 -2.440 5.618 1.00 81.44 101 MET A C 1
ATOM 750 O O . MET A 1 101 ? -12.425 -1.840 4.787 1.00 81.44 101 MET A O 1
ATOM 754 N N . ILE A 1 102 ? -12.678 -2.718 6.848 1.00 84.75 102 ILE A N 1
ATOM 755 C CA . ILE A 1 102 ? -11.295 -2.502 7.278 1.00 84.75 102 ILE A CA 1
ATOM 756 C C . ILE A 1 102 ? -10.523 -3.800 7.039 1.00 84.75 102 ILE A C 1
ATOM 758 O O . ILE A 1 102 ? -10.973 -4.864 7.459 1.00 84.75 102 ILE A O 1
ATOM 762 N N . ASP A 1 103 ? -9.361 -3.685 6.404 1.00 86.75 103 ASP A N 1
ATOM 763 C CA . ASP A 1 103 ? -8.336 -4.726 6.352 1.00 86.75 103 ASP A CA 1
ATOM 764 C C . ASP A 1 103 ? -7.039 -4.166 6.956 1.00 86.75 103 ASP A C 1
ATOM 766 O O . ASP A 1 103 ? -6.782 -2.960 6.877 1.00 86.75 103 ASP A O 1
ATOM 770 N N . ALA A 1 104 ? -6.244 -5.012 7.605 1.00 87.50 104 ALA A N 1
ATOM 771 C CA . ALA A 1 104 ? -5.018 -4.602 8.278 1.00 87.50 104 ALA A CA 1
ATOM 772 C C . ALA A 1 104 ? -4.000 -5.740 8.284 1.00 87.50 104 ALA A C 1
ATOM 774 O O . ALA A 1 104 ? -4.294 -6.855 8.710 1.00 87.50 104 ALA A O 1
ATOM 775 N N . LYS A 1 105 ? -2.773 -5.420 7.865 1.00 87.56 105 LYS A N 1
ATOM 776 C CA . LYS A 1 105 ? -1.661 -6.369 7.779 1.00 87.56 105 LYS A CA 1
ATOM 777 C C . LYS A 1 105 ? -0.385 -5.749 8.319 1.00 87.56 105 LYS A C 1
ATOM 779 O O . LYS A 1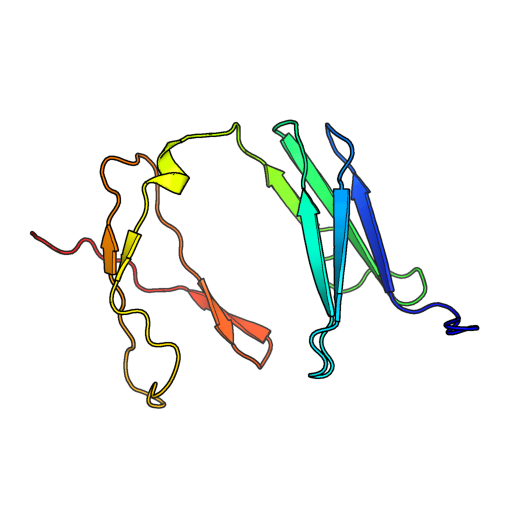 105 ? -0.166 -4.545 8.169 1.00 87.56 105 LYS A O 1
ATOM 784 N N . VAL A 1 106 ? 0.468 -6.570 8.919 1.00 86.31 106 VAL A N 1
ATOM 785 C CA . VAL A 1 106 ? 1.789 -6.173 9.411 1.00 86.31 106 VAL A CA 1
ATOM 786 C C . VAL A 1 106 ? 2.857 -6.821 8.547 1.00 86.31 106 VAL A C 1
ATOM 788 O O . VAL A 1 106 ? 2.882 -8.036 8.373 1.00 86.31 106 VAL A O 1
ATOM 791 N N . HIS A 1 107 ? 3.767 -5.997 8.034 1.00 84.38 107 HIS A N 1
ATOM 792 C CA . HIS A 1 107 ? 4.986 -6.461 7.387 1.00 84.38 107 HIS A CA 1
ATOM 793 C C . HIS A 1 107 ? 6.129 -6.414 8.399 1.00 84.38 107 HIS A C 1
ATOM 795 O O . HIS A 1 107 ? 6.476 -5.345 8.907 1.00 84.38 107 HIS A O 1
ATOM 801 N N . SER A 1 108 ? 6.717 -7.567 8.703 1.00 78.69 108 SER A N 1
ATOM 802 C CA . SER A 1 108 ? 7.883 -7.643 9.578 1.00 78.69 108 SER A CA 1
ATOM 803 C C . SER A 1 108 ? 9.173 -7.285 8.817 1.00 78.69 108 SER A C 1
ATOM 805 O O . SER A 1 108 ? 9.234 -7.429 7.593 1.00 78.69 108 SER A O 1
ATOM 807 N N . PRO A 1 109 ? 10.260 -6.892 9.511 1.00 75.19 109 PRO A N 1
ATOM 808 C CA . PRO A 1 109 ? 11.559 -6.659 8.871 1.00 75.19 109 PRO A CA 1
ATOM 809 C C . PRO A 1 109 ? 12.140 -7.884 8.149 1.00 75.19 109 PRO A C 1
ATOM 811 O O . PRO A 1 109 ? 13.011 -7.732 7.300 1.00 75.19 109 PRO A O 1
ATOM 814 N N . SER A 1 110 ? 11.674 -9.099 8.468 1.00 79.69 110 SER A N 1
ATOM 815 C CA . SER A 1 110 ? 12.065 -10.317 7.747 1.00 79.69 110 SER A CA 1
ATOM 816 C C . SER A 1 110 ? 11.313 -10.504 6.425 1.00 79.69 110 SER A C 1
ATOM 818 O O . SER A 1 110 ? 11.540 -11.500 5.745 1.00 79.69 110 SER A O 1
ATOM 820 N N . GLY A 1 111 ? 10.388 -9.599 6.090 1.00 73.81 111 GLY A N 1
ATOM 821 C CA . GLY A 1 111 ? 9.497 -9.703 4.936 1.00 73.81 111 GLY A CA 1
ATOM 822 C C . GLY A 1 111 ? 8.271 -10.589 5.168 1.00 73.81 111 GLY A C 1
ATOM 823 O O . GLY A 1 111 ? 7.534 -10.843 4.220 1.00 73.81 111 GLY A O 1
ATOM 824 N N . ALA A 1 112 ? 8.033 -11.067 6.396 1.00 76.75 112 ALA A N 1
ATOM 825 C CA . ALA A 1 112 ? 6.840 -11.860 6.682 1.00 76.75 112 ALA A CA 1
ATOM 826 C C . ALA A 1 112 ? 5.605 -10.952 6.736 1.00 76.75 112 ALA A C 1
ATOM 828 O O . ALA A 1 112 ? 5.656 -9.866 7.318 1.00 76.75 112 ALA A O 1
ATOM 829 N N . LEU A 1 113 ? 4.511 -11.415 6.131 1.00 82.75 113 LEU A N 1
ATOM 830 C CA . LEU A 1 113 ? 3.204 -10.776 6.201 1.00 82.75 113 LEU A CA 1
ATOM 831 C C . LEU A 1 113 ? 2.360 -11.487 7.256 1.00 82.75 113 LEU A C 1
ATOM 833 O O . LEU A 1 113 ? 2.123 -12.691 7.149 1.00 82.75 113 LEU A O 1
ATOM 837 N N . GLU A 1 114 ? 1.899 -10.742 8.251 1.00 84.38 114 GLU A N 1
ATOM 838 C CA . GLU A 1 114 ? 1.021 -11.243 9.304 1.00 84.38 114 GLU A CA 1
ATOM 839 C C . GLU A 1 114 ? -0.326 -10.517 9.245 1.00 84.38 114 GLU A C 1
ATOM 841 O O . GLU A 1 114 ? -0.388 -9.287 9.186 1.00 84.38 114 GLU A O 1
ATOM 846 N N . GLU A 1 115 ? -1.410 -11.293 9.235 1.00 85.00 115 GLU A N 1
ATOM 847 C CA . GLU A 1 115 ? -2.777 -10.771 9.293 1.00 85.00 115 GLU A CA 1
ATOM 848 C C . GLU A 1 115 ? -3.076 -10.246 10.703 1.00 85.00 115 GLU A C 1
ATOM 850 O O . GLU A 1 115 ? -2.729 -10.877 11.707 1.00 85.00 115 GLU A O 1
ATOM 855 N N . CYS A 1 116 ? -3.740 -9.093 10.791 1.00 85.62 116 CYS A N 1
ATOM 856 C CA . CYS A 1 116 ? -4.120 -8.510 12.072 1.00 85.62 116 CYS A CA 1
ATOM 857 C C . CYS A 1 116 ? -5.456 -9.06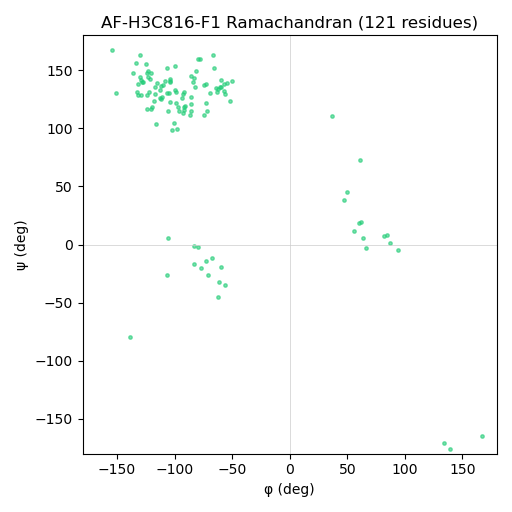5 12.572 1.00 85.62 116 CYS A C 1
ATOM 859 O O . CYS A 1 116 ? -6.409 -9.245 11.815 1.00 85.62 116 CYS A O 1
ATOM 861 N N . CYS A 1 117 ? -5.579 -9.223 13.889 1.00 87.94 117 CYS A N 1
ATOM 862 C CA . CYS A 1 117 ? -6.883 -9.413 14.516 1.00 87.94 117 CYS A CA 1
ATOM 863 C C . CYS A 1 117 ? -7.638 -8.078 14.540 1.00 87.94 117 CYS A C 1
ATOM 865 O O . CYS A 1 117 ? -7.261 -7.170 15.282 1.00 87.94 117 CYS A O 1
ATOM 867 N N . ILE A 1 118 ? -8.711 -7.971 13.756 1.00 88.62 118 ILE A N 1
ATOM 868 C CA . ILE A 1 118 ? -9.608 -6.811 13.749 1.00 88.62 118 ILE A CA 1
ATOM 869 C C . ILE A 1 118 ? -10.887 -7.186 14.494 1.00 88.62 118 ILE A C 1
ATOM 871 O O . ILE A 1 118 ? -11.574 -8.138 14.130 1.00 88.62 118 ILE A O 1
ATOM 875 N N . THR A 1 119 ? -11.212 -6.426 15.535 1.00 88.75 119 THR A N 1
ATOM 876 C CA . THR A 1 119 ? -12.437 -6.596 16.322 1.00 88.75 119 THR A CA 1
ATOM 877 C C . THR A 1 119 ? -13.125 -5.254 16.494 1.00 88.75 119 THR A C 1
ATOM 879 O O . THR A 1 119 ? -12.456 -4.256 16.774 1.00 88.75 119 THR A O 1
ATOM 882 N N . GLU A 1 120 ? -14.451 -5.229 16.373 1.00 84.31 120 GLU A N 1
ATOM 883 C CA . GLU A 1 120 ? -15.229 -4.060 16.778 1.00 84.31 120 GLU A CA 1
ATOM 884 C C . GLU A 1 120 ? -15.062 -3.847 18.286 1.00 84.31 120 GLU A C 1
ATOM 886 O O . GLU A 1 120 ? -15.136 -4.788 19.078 1.00 84.31 120 GLU A O 1
ATOM 891 N N . ILE A 1 121 ? -14.765 -2.608 18.670 1.00 78.88 121 ILE A N 1
ATOM 892 C CA . ILE A 1 121 ? -14.693 -2.208 20.071 1.00 78.88 121 ILE A CA 1
ATOM 893 C C . ILE A 1 121 ? -16.083 -1.682 20.415 1.00 78.88 121 ILE A C 1
ATOM 895 O O . ILE A 1 121 ? -16.492 -0.657 19.866 1.00 78.88 121 ILE A O 1
ATOM 899 N N . ASP A 1 122 ? -16.806 -2.387 21.286 1.00 67.44 122 ASP A N 1
ATOM 900 C CA . ASP A 1 122 ? -18.071 -1.886 21.826 1.00 67.44 122 ASP A CA 1
ATOM 901 C C . ASP A 1 122 ? -17.826 -0.521 22.497 1.00 67.44 122 ASP A C 1
ATOM 903 O O . ASP A 1 122 ? -16.881 -0.368 23.279 1.00 67.44 122 ASP A O 1
ATOM 907 N N . GLN A 1 123 ? -18.641 0.476 22.131 1.00 53.44 123 GLN A N 1
ATOM 908 C CA . GLN A 1 123 ? -18.566 1.844 22.665 1.00 53.44 123 GLN A CA 1
ATOM 909 C C . GLN A 1 123 ? -19.085 1.952 24.099 1.00 53.44 123 GLN A C 1
ATOM 911 O O . GLN A 1 123 ? -20.123 1.323 24.407 1.00 53.44 123 GLN A O 1
#

Nearest PDB structures (foldseek):
  4p3w-assembly2_B  TM=8.807E-01  e=1.216E-06  Homo sapiens
  4p3w-assembly5_D  TM=8.775E-01  e=2.144E-06  Homo sapiens
  2w0p-assembly1_A  TM=8.809E-01  e=3.189E-06  Homo sapiens
  2d7o-assembly1_A  TM=7.850E-01  e=1.957E-05  Homo sapiens
  2bp3-assembly1_A  TM=8.988E-01  e=2.371E-04  Homo sapiens

Solvent-accessible surface area (backbone atoms only — not comparable to full-atom values): 8231 Å² total; per-residue (Å²): 138,89,81,81,81,78,74,56,76,51,78,48,65,46,53,81,38,77,57,51,75,48,80,41,80,67,86,78,85,53,73,49,77,50,74,47,69,84,54,55,43,64,27,42,40,36,41,23,45,70,91,36,65,41,89,78,41,62,37,80,45,78,39,70,71,94,60,75,36,73,76,42,50,45,81,42,72,72,73,94,67,90,81,54,89,100,51,93,81,73,62,49,76,44,44,78,84,39,77,85,84,89,84,60,72,46,76,46,97,88,70,48,80,43,82,56,92,82,73,89,76,86,129

Organism: Tetraodon nigroviridis (NCBI:txid99883)

InterPro domains:
  IPR001298 Filamin/ABP280 repeat [SM00557] (1-66)
  IPR013783 Immunoglobulin-like fold [G3DSA:2.60.40.10] (1-67)
  IPR013783 Immunoglobulin-like fold [G3DSA:2.60.40.10] (68-123)
  IPR014756 Immunoglobulin E-set [SSF81296] (3-68)
  IPR014756 Immunoglobulin E-set [SSF81296] (72-122)
  IPR017868 Filamin/ABP280 repeat-like [PF00630] (3-59)
  IPR017868 Filamin/ABP280 repeat-like [PS50194] (1-63)
  IPR017868 Filamin/ABP280 repeat-like [PS50194] (65-123)
  IPR044801 Filamin family [PTHR38537] (1-123)